Protein AF-A0A2E3DT55-F1 (afdb_monomer_lit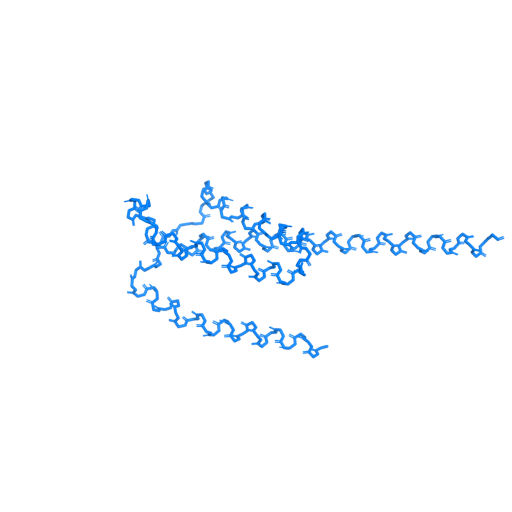e)

Sequence (139 aa):
MHNFHTHITKLLFVFFLIQPHLLYSQQNNIIIKDNWDQTTDKLAHSTTSFGIYYTLRYFEFSRFESLLTATVIGLSYEIYQINDPREKDSDFKGISIQDMGYNSLGILIAYGLDQIITATKSNFKQTSNKRNRQKDLNS

Structure (mmCIF, N/CA/C/O backbone):
data_AF-A0A2E3DT55-F1
#
_entry.id   AF-A0A2E3DT55-F1
#
loop_
_atom_site.group_PDB
_atom_site.id
_atom_site.type_symbol
_atom_site.label_atom_id
_atom_site.label_alt_id
_atom_site.label_comp_id
_atom_site.label_asym_id
_atom_site.label_entity_id
_atom_site.label_seq_id
_atom_site.pdbx_PDB_ins_code
_atom_site.Cartn_x
_atom_site.Cartn_y
_atom_site.Cartn_z
_atom_site.occupancy
_atom_site.B_iso_or_equiv
_atom_site.auth_seq_id
_atom_site.auth_comp_id
_atom_site.auth_asym_id
_atom_site.auth_atom_id
_atom_site.pdbx_PDB_model_num
ATOM 1 N N . MET A 1 1 ? 3.439 -11.299 24.540 1.00 50.81 1 MET A N 1
ATOM 2 C CA . MET A 1 1 ? 4.801 -11.256 23.952 1.00 50.81 1 MET A CA 1
ATOM 3 C C . MET A 1 1 ? 5.076 -12.386 22.958 1.00 50.81 1 MET A C 1
ATOM 5 O O . MET A 1 1 ? 5.762 -12.124 21.982 1.00 50.81 1 MET A O 1
ATOM 9 N N . HIS A 1 2 ? 4.516 -13.593 23.130 1.00 50.28 2 HIS A N 1
ATOM 10 C CA . HIS A 1 2 ? 4.772 -14.731 22.230 1.00 50.28 2 HIS A CA 1
ATOM 11 C C . HIS A 1 2 ? 4.418 -14.449 20.752 1.00 50.28 2 HIS A C 1
ATOM 13 O O . HIS A 1 2 ? 5.276 -14.586 19.889 1.00 50.28 2 HIS A O 1
ATOM 19 N N . ASN A 1 3 ? 3.224 -13.908 20.472 1.00 58.19 3 ASN A N 1
ATOM 20 C CA . ASN A 1 3 ? 2.792 -13.603 19.097 1.00 58.19 3 ASN A CA 1
ATOM 21 C C . ASN A 1 3 ? 3.658 -12.543 18.398 1.00 58.19 3 ASN A C 1
ATOM 23 O O . ASN A 1 3 ? 3.890 -12.640 17.198 1.00 58.19 3 ASN A O 1
ATOM 27 N N . PHE A 1 4 ? 4.165 -11.552 19.137 1.00 62.06 4 PHE A N 1
ATOM 28 C CA . PHE A 1 4 ? 4.984 -10.472 18.578 1.00 62.06 4 PHE A CA 1
ATOM 29 C C . PHE A 1 4 ? 6.319 -11.000 18.041 1.00 62.06 4 PHE A C 1
ATOM 31 O O . PHE A 1 4 ? 6.699 -10.685 16.916 1.00 62.06 4 PHE A O 1
ATOM 38 N N . HIS A 1 5 ? 6.972 -11.889 18.796 1.00 62.22 5 HIS A N 1
ATOM 39 C CA . HIS A 1 5 ? 8.183 -12.566 18.336 1.00 62.22 5 HIS A CA 1
ATOM 40 C C . HIS A 1 5 ? 7.924 -13.397 17.082 1.00 62.22 5 HIS A C 1
ATOM 42 O O . HIS A 1 5 ? 8.679 -13.285 16.125 1.00 62.22 5 HIS A O 1
ATOM 48 N N . THR A 1 6 ? 6.825 -14.152 17.031 1.00 72.88 6 THR A N 1
ATOM 49 C CA . THR A 1 6 ? 6.491 -14.958 15.849 1.00 72.88 6 THR A CA 1
ATOM 50 C C . THR A 1 6 ? 6.262 -14.097 14.604 1.00 72.88 6 THR A C 1
ATOM 52 O O . THR A 1 6 ? 6.611 -14.512 13.502 1.00 72.88 6 THR A O 1
ATOM 55 N N . HIS A 1 7 ? 5.692 -12.897 14.755 1.00 68.94 7 HIS A N 1
ATOM 56 C CA . HIS A 1 7 ? 5.463 -11.978 13.634 1.00 68.94 7 HIS A CA 1
ATOM 57 C C . HIS A 1 7 ? 6.775 -11.345 13.154 1.00 68.94 7 HIS A C 1
ATOM 59 O O . HIS A 1 7 ? 7.005 -11.277 11.949 1.00 68.94 7 HIS A O 1
ATOM 65 N N . ILE A 1 8 ? 7.671 -10.974 14.077 1.00 76.31 8 ILE A N 1
ATOM 66 C CA . ILE A 1 8 ? 9.018 -10.488 13.740 1.00 76.31 8 ILE A CA 1
ATOM 67 C C . ILE A 1 8 ? 9.829 -11.570 13.029 1.00 76.31 8 ILE A C 1
ATOM 69 O O . ILE A 1 8 ? 10.441 -11.291 12.005 1.00 76.31 8 ILE A O 1
ATOM 73 N N . THR A 1 9 ? 9.812 -12.812 13.517 1.00 77.75 9 THR A N 1
ATOM 74 C CA . THR A 1 9 ? 10.545 -13.912 12.877 1.00 77.75 9 THR A CA 1
ATOM 75 C C . THR A 1 9 ? 10.028 -14.182 11.464 1.00 77.75 9 THR A C 1
ATOM 77 O O . THR A 1 9 ? 10.828 -14.382 10.556 1.00 77.75 9 THR A O 1
ATOM 80 N N . LYS A 1 10 ? 8.706 -14.120 11.245 1.00 72.12 10 LYS A N 1
ATOM 81 C CA . LYS A 1 10 ? 8.110 -14.241 9.905 1.00 72.12 10 LYS A CA 1
ATOM 82 C C . LYS A 1 10 ? 8.519 -13.088 8.984 1.00 72.12 10 LYS A C 1
ATOM 84 O O . LYS A 1 10 ? 8.882 -13.340 7.841 1.00 72.12 10 LYS A O 1
ATOM 89 N N . LEU A 1 11 ? 8.513 -11.848 9.480 1.00 72.94 11 LEU A N 1
ATOM 90 C CA . LEU A 1 11 ? 8.956 -10.675 8.717 1.00 72.94 11 LEU A CA 1
ATOM 91 C C . LEU A 1 11 ? 10.442 -10.749 8.356 1.00 72.94 11 LEU A C 1
ATOM 93 O O . LEU A 1 11 ? 10.802 -10.468 7.218 1.00 72.94 11 LEU A O 1
ATOM 97 N N . LEU A 1 12 ? 11.294 -11.180 9.289 1.00 74.94 12 LEU A N 1
ATOM 98 C CA . LEU A 1 12 ? 12.720 -11.383 9.033 1.00 74.94 12 LEU A CA 1
ATOM 99 C C . LEU A 1 12 ? 12.952 -12.494 8.010 1.00 74.94 12 LEU A C 1
ATOM 101 O O . LEU A 1 12 ? 13.760 -12.322 7.106 1.00 74.94 12 LEU A O 1
ATOM 105 N N . PHE A 1 13 ? 12.223 -13.606 8.105 1.00 76.19 13 PHE A N 1
ATOM 106 C CA . PHE A 1 13 ? 12.325 -14.695 7.135 1.00 76.19 13 PHE A CA 1
ATOM 107 C C . PHE A 1 13 ? 11.956 -14.235 5.717 1.00 76.19 13 PHE A C 1
ATOM 109 O O . PHE A 1 13 ? 12.692 -14.502 4.771 1.00 76.19 13 PHE A O 1
ATOM 116 N N . VAL A 1 14 ? 10.867 -13.473 5.577 1.00 70.94 14 VAL A N 1
ATOM 117 C CA . VAL A 1 14 ? 10.471 -12.864 4.297 1.00 70.94 14 VAL A CA 1
ATOM 118 C C . VAL A 1 14 ? 11.529 -11.868 3.812 1.0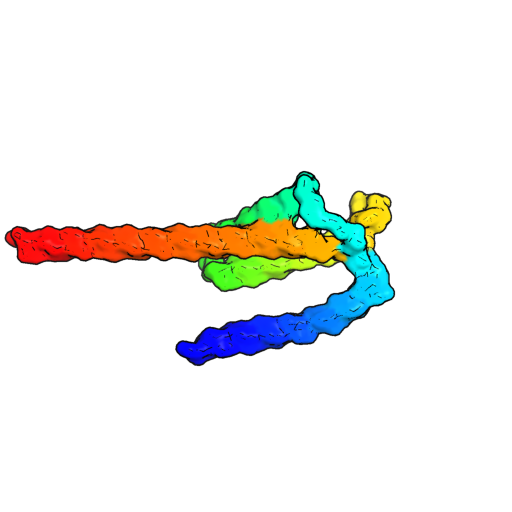0 70.94 14 VAL A C 1
ATOM 120 O O . VAL A 1 14 ? 11.922 -11.919 2.651 1.00 70.94 14 VAL A O 1
ATOM 123 N N . PHE A 1 15 ? 12.058 -11.016 4.694 1.00 71.94 15 PHE A N 1
ATOM 124 C CA . PHE A 1 15 ? 13.120 -10.066 4.357 1.00 71.94 15 PHE A CA 1
ATOM 125 C C . PHE A 1 15 ? 14.374 -10.771 3.817 1.00 71.94 15 PHE A C 1
ATOM 127 O O . PHE A 1 15 ? 14.867 -10.407 2.752 1.00 71.94 15 PHE A O 1
ATOM 134 N N . PHE A 1 16 ? 14.858 -11.816 4.498 1.00 70.19 16 PHE A N 1
ATOM 135 C CA . PHE A 1 16 ? 16.045 -12.570 4.080 1.00 70.19 16 PHE A CA 1
ATOM 136 C C . PHE A 1 16 ? 15.837 -13.379 2.797 1.00 70.19 16 PHE A C 1
ATOM 138 O O . PHE A 1 16 ? 16.793 -13.554 2.048 1.00 70.19 16 PHE A O 1
ATOM 145 N N . LEU A 1 17 ? 14.613 -13.830 2.505 1.00 69.75 17 LEU A N 1
ATOM 146 C CA . LEU A 1 17 ? 14.302 -14.457 1.219 1.00 69.75 17 LEU A CA 1
ATOM 147 C C . LEU A 1 17 ? 14.339 -13.459 0.056 1.00 69.75 17 LEU A C 1
ATOM 149 O O . LEU A 1 17 ? 14.705 -13.837 -1.048 1.00 69.75 17 LEU A O 1
ATOM 153 N N . ILE A 1 18 ? 13.994 -12.190 0.288 1.00 65.19 18 ILE A N 1
ATOM 154 C CA . ILE A 1 18 ? 13.905 -11.172 -0.772 1.00 65.19 18 ILE A CA 1
ATOM 155 C C . ILE A 1 18 ? 15.287 -10.592 -1.143 1.00 65.19 18 ILE A C 1
ATOM 157 O O . ILE A 1 18 ? 15.520 -10.258 -2.305 1.00 65.19 18 ILE A O 1
ATOM 161 N N . GLN A 1 19 ? 16.232 -10.507 -0.196 1.00 62.16 19 GLN A N 1
ATOM 162 C CA . GLN A 1 19 ? 17.553 -9.882 -0.412 1.00 62.16 19 GLN A CA 1
ATOM 163 C C . GLN A 1 19 ? 18.387 -10.478 -1.575 1.00 62.16 19 GLN A C 1
ATOM 165 O O . GLN A 1 19 ? 18.903 -9.702 -2.382 1.00 62.16 19 GLN A O 1
ATOM 170 N N . PRO A 1 20 ? 18.522 -11.811 -1.736 1.00 62.25 20 PRO A N 1
ATOM 171 C CA . PRO A 1 20 ? 19.306 -12.392 -2.831 1.00 62.25 20 PRO A CA 1
ATOM 172 C C . PRO A 1 20 ? 18.693 -12.103 -4.208 1.00 62.25 20 PRO A C 1
ATOM 174 O O . PRO A 1 20 ? 19.414 -11.890 -5.182 1.00 62.25 20 PRO A O 1
ATOM 177 N N . HIS A 1 21 ? 17.360 -12.058 -4.285 1.00 63.69 21 HIS A N 1
ATOM 178 C CA . HIS A 1 21 ? 16.635 -11.771 -5.521 1.00 63.69 21 HIS A CA 1
ATOM 179 C C . HIS A 1 21 ? 16.768 -10.303 -5.944 1.00 63.69 21 HIS A C 1
ATOM 181 O O . HIS A 1 21 ? 16.862 -10.031 -7.139 1.00 63.69 21 HIS A O 1
ATOM 187 N N . LEU A 1 22 ? 16.857 -9.369 -4.989 1.00 59.31 22 LEU A N 1
ATOM 188 C CA . LEU A 1 22 ? 17.147 -7.956 -5.269 1.00 59.31 22 LEU A CA 1
ATOM 189 C C . LEU A 1 22 ? 18.538 -7.768 -5.890 1.00 59.31 22 LEU A C 1
ATOM 191 O O . LEU A 1 22 ? 18.662 -7.088 -6.905 1.00 59.31 22 LEU A O 1
ATOM 195 N N . LEU A 1 23 ? 19.564 -8.417 -5.331 1.00 59.06 23 LEU A N 1
ATOM 196 C CA . LEU A 1 23 ? 20.933 -8.377 -5.867 1.00 59.06 23 LEU A CA 1
ATOM 197 C C . LEU A 1 23 ? 21.013 -8.952 -7.289 1.00 59.06 23 LEU A C 1
ATOM 199 O O . LEU A 1 23 ? 21.611 -8.337 -8.171 1.00 59.06 23 LEU A O 1
ATOM 203 N N . TYR A 1 24 ? 20.359 -10.092 -7.531 1.00 63.59 24 TYR A N 1
ATOM 204 C CA . TYR A 1 24 ? 20.273 -10.692 -8.867 1.00 63.59 24 TYR A CA 1
ATOM 205 C C . TYR A 1 24 ? 19.536 -9.787 -9.868 1.00 63.59 24 TYR A C 1
ATOM 207 O O . TYR A 1 24 ? 19.940 -9.665 -11.024 1.00 63.59 24 TYR A O 1
ATOM 215 N N . SER A 1 25 ? 18.466 -9.127 -9.424 1.00 59.91 25 SER A N 1
ATOM 216 C CA . SER A 1 25 ? 17.672 -8.205 -10.241 1.00 59.91 25 SER A CA 1
ATOM 217 C C . SER A 1 25 ? 18.476 -6.962 -10.648 1.00 59.91 25 SER A C 1
ATOM 219 O O . SER A 1 25 ? 18.514 -6.582 -11.820 1.00 59.91 25 SER A O 1
ATOM 221 N N . GLN A 1 26 ? 19.225 -6.387 -9.704 1.00 58.34 26 GLN A N 1
ATOM 222 C CA . GLN A 1 26 ? 20.069 -5.216 -9.942 1.00 58.34 26 GLN A CA 1
ATOM 223 C C . GLN A 1 26 ? 21.188 -5.490 -10.959 1.00 58.34 26 GLN A C 1
ATOM 225 O O . GLN A 1 26 ? 21.504 -4.634 -11.781 1.00 58.34 26 GLN A O 1
ATOM 230 N N . GLN A 1 27 ? 21.760 -6.697 -10.943 1.00 59.22 27 GLN A N 1
ATOM 231 C CA . GLN A 1 27 ? 22.846 -7.088 -11.845 1.00 59.22 27 GLN A CA 1
ATOM 232 C C . GLN A 1 27 ? 22.391 -7.269 -13.308 1.00 59.22 27 GLN A C 1
ATOM 234 O O . GLN A 1 27 ? 23.216 -7.196 -14.215 1.00 59.22 27 GLN A O 1
ATOM 239 N N . ASN A 1 28 ? 21.088 -7.455 -13.544 1.00 63.25 28 ASN A N 1
ATOM 240 C CA . ASN A 1 28 ? 20.491 -7.631 -14.872 1.00 63.25 28 ASN A CA 1
ATOM 241 C C . ASN A 1 28 ? 19.835 -6.347 -15.426 1.00 63.25 28 ASN A C 1
ATOM 243 O O . ASN A 1 28 ? 19.049 -6.432 -16.365 1.00 63.25 28 ASN A O 1
ATOM 247 N N . ASN A 1 29 ? 20.130 -5.167 -14.854 1.00 62.84 29 ASN A N 1
ATOM 248 C CA . ASN A 1 29 ? 19.485 -3.882 -15.187 1.00 62.84 29 ASN A CA 1
ATOM 249 C C . ASN A 1 29 ? 17.950 -3.904 -15.071 1.00 62.84 29 ASN A C 1
ATOM 251 O O . ASN A 1 29 ? 17.265 -3.129 -15.730 1.00 62.84 29 ASN A O 1
ATOM 255 N N . ILE A 1 30 ? 17.402 -4.779 -14.224 1.00 69.44 30 ILE A N 1
ATOM 256 C CA . ILE A 1 30 ? 15.961 -4.819 -13.954 1.00 69.44 30 ILE A CA 1
ATOM 257 C C . ILE A 1 30 ? 15.569 -3.655 -13.039 1.00 69.44 30 ILE A C 1
ATOM 259 O O . ILE A 1 30 ? 14.425 -3.235 -13.061 1.00 69.44 30 ILE A O 1
ATOM 263 N N . ILE A 1 31 ? 16.497 -3.110 -12.245 1.00 71.56 31 ILE A N 1
ATOM 264 C CA . ILE A 1 31 ? 16.256 -1.916 -11.428 1.00 71.56 31 ILE A CA 1
ATOM 265 C C . ILE A 1 31 ? 16.679 -0.678 -12.215 1.00 71.56 31 ILE A C 1
ATOM 267 O O . ILE A 1 31 ? 17.858 -0.530 -12.546 1.00 71.56 31 ILE A O 1
ATOM 271 N N . ILE A 1 32 ? 15.731 0.221 -12.470 1.00 76.00 32 ILE A N 1
ATOM 272 C CA . ILE A 1 32 ? 15.979 1.483 -13.173 1.00 76.00 32 ILE A CA 1
ATOM 273 C C . ILE A 1 32 ? 16.271 2.615 -12.191 1.00 76.00 32 ILE A C 1
ATOM 275 O O . ILE A 1 32 ? 15.838 2.611 -11.036 1.00 76.00 32 ILE A O 1
ATOM 279 N N . LYS A 1 33 ? 17.058 3.591 -12.649 1.00 72.69 33 LYS A N 1
ATOM 280 C CA . LYS A 1 33 ? 17.376 4.778 -11.858 1.00 72.69 33 LYS A CA 1
ATOM 281 C C . LYS A 1 33 ? 16.293 5.826 -12.063 1.00 72.69 33 LYS A C 1
ATOM 283 O O . LYS A 1 33 ? 16.136 6.337 -13.164 1.00 72.69 33 LYS A O 1
ATOM 288 N N . ASP A 1 34 ? 15.665 6.208 -10.966 1.00 78.62 34 ASP A N 1
ATOM 289 C CA . ASP A 1 34 ? 14.635 7.237 -10.928 1.00 78.62 34 ASP A CA 1
ATOM 290 C C . ASP A 1 34 ? 14.937 8.270 -9.823 1.00 78.62 34 ASP A C 1
ATOM 292 O O . ASP A 1 34 ? 15.948 8.170 -9.110 1.00 78.62 34 ASP A O 1
ATOM 296 N N . ASN A 1 35 ? 14.096 9.287 -9.673 1.00 86.81 35 ASN A N 1
ATOM 297 C CA . ASN A 1 35 ? 14.194 10.303 -8.635 1.00 86.81 35 ASN A CA 1
ATOM 298 C C . ASN A 1 35 ? 12.947 10.314 -7.733 1.00 86.81 35 ASN A C 1
ATOM 300 O O . ASN A 1 35 ? 11.938 9.665 -7.993 1.00 86.81 35 ASN A O 1
ATOM 304 N N . TRP A 1 36 ? 13.053 11.013 -6.606 1.00 89.19 36 TRP A N 1
ATOM 305 C CA . TRP A 1 36 ? 11.966 11.110 -5.629 1.00 89.19 36 TRP A CA 1
ATOM 306 C C . TRP A 1 36 ? 11.011 12.274 -5.914 1.00 89.19 36 TRP A C 1
ATOM 308 O O . TRP A 1 36 ? 10.140 12.550 -5.083 1.00 89.19 36 TRP A O 1
ATOM 318 N N . ASP A 1 37 ? 11.169 12.961 -7.048 1.00 92.19 37 ASP A N 1
ATOM 319 C CA . ASP A 1 37 ? 10.349 14.116 -7.379 1.00 92.19 37 ASP A CA 1
ATOM 320 C C . ASP A 1 37 ? 8.893 13.678 -7.516 1.00 92.19 37 ASP A C 1
ATOM 322 O O . ASP A 1 37 ? 8.561 12.625 -8.064 1.00 92.19 37 ASP A O 1
ATOM 326 N N . GLN A 1 38 ? 7.997 14.491 -6.972 1.00 88.44 38 GLN A N 1
ATOM 327 C CA . GLN A 1 38 ? 6.583 14.165 -6.942 1.00 88.44 38 GLN A CA 1
ATOM 328 C C . GLN A 1 38 ? 5.973 14.370 -8.334 1.00 88.44 38 GLN A C 1
ATOM 330 O O . GLN A 1 38 ? 5.546 15.469 -8.688 1.00 88.44 38 GLN A O 1
ATOM 335 N N . THR A 1 39 ? 5.922 13.299 -9.121 1.00 91.50 39 THR A N 1
ATOM 336 C CA . THR A 1 39 ? 5.248 13.259 -10.423 1.00 91.50 39 THR A CA 1
ATOM 337 C C . THR A 1 39 ? 3.844 12.660 -10.300 1.00 91.50 39 THR A C 1
ATOM 339 O O . THR A 1 39 ? 3.466 12.101 -9.267 1.00 91.50 39 THR A O 1
ATOM 342 N N . THR A 1 40 ? 3.042 12.771 -11.365 1.00 90.69 40 THR A N 1
ATOM 343 C CA . THR A 1 40 ? 1.720 12.124 -11.446 1.00 90.69 40 THR A CA 1
ATOM 344 C C . THR A 1 40 ? 1.812 10.613 -11.241 1.00 90.69 40 THR A C 1
ATOM 346 O O . THR A 1 40 ? 0.962 10.033 -10.575 1.00 90.69 40 THR A O 1
ATOM 349 N N . ASP A 1 41 ? 2.862 10.003 -11.779 1.00 87.44 41 ASP A N 1
ATOM 350 C CA . ASP A 1 41 ? 3.167 8.583 -11.650 1.00 87.44 41 ASP A CA 1
ATOM 351 C C . ASP A 1 41 ? 3.425 8.197 -10.180 1.00 87.44 41 ASP A C 1
ATOM 353 O O . ASP A 1 41 ? 2.682 7.403 -9.599 1.00 87.44 41 ASP A O 1
ATOM 357 N N . LYS A 1 42 ? 4.333 8.907 -9.493 1.00 91.19 42 LYS A N 1
ATOM 358 C CA . LYS A 1 42 ? 4.600 8.698 -8.055 1.00 91.19 42 LYS A CA 1
ATOM 359 C C . LYS A 1 42 ? 3.362 8.887 -7.178 1.00 91.19 42 LYS A C 1
ATOM 361 O O . LYS A 1 42 ? 3.120 8.141 -6.223 1.00 91.19 42 LYS A O 1
ATOM 366 N N . LEU A 1 43 ? 2.538 9.880 -7.508 1.00 94.50 43 LEU A N 1
ATOM 367 C CA . LEU A 1 43 ? 1.257 10.090 -6.840 1.00 94.50 43 LEU A CA 1
ATOM 368 C C . LEU A 1 43 ? 0.282 8.936 -7.082 1.00 94.50 43 LEU A C 1
ATOM 370 O O . LEU A 1 43 ? -0.417 8.542 -6.145 1.00 94.50 43 LEU A O 1
ATOM 374 N N . ALA A 1 44 ? 0.235 8.377 -8.291 1.00 93.44 44 ALA A N 1
ATOM 375 C CA . ALA A 1 44 ? -0.609 7.232 -8.610 1.00 93.44 44 ALA A CA 1
ATOM 376 C C . ALA A 1 44 ? -0.208 5.996 -7.792 1.00 93.44 44 ALA A C 1
ATOM 378 O O . ALA A 1 44 ? -1.088 5.373 -7.197 1.00 93.44 44 ALA A O 1
ATOM 379 N N . HIS A 1 45 ? 1.089 5.705 -7.655 1.00 94.31 45 HIS A N 1
ATOM 380 C CA . HIS A 1 45 ? 1.595 4.616 -6.808 1.00 94.31 45 HIS A CA 1
ATOM 381 C C . HIS A 1 45 ? 1.144 4.753 -5.347 1.00 94.31 45 HIS A C 1
ATOM 383 O O . HIS A 1 45 ? 0.542 3.841 -4.767 1.00 94.31 45 HIS A O 1
ATOM 389 N N . SER A 1 46 ? 1.344 5.934 -4.758 1.00 96.62 46 SER A N 1
ATOM 390 C CA . SER A 1 46 ? 0.948 6.195 -3.370 1.00 96.62 46 SER A CA 1
ATOM 391 C C . SER A 1 46 ? -0.568 6.150 -3.164 1.00 96.62 46 SER A C 1
ATOM 393 O O . SER A 1 46 ? -1.062 5.457 -2.272 1.00 96.62 46 SER A O 1
ATOM 395 N N . THR A 1 47 ? -1.337 6.838 -4.009 1.00 97.50 47 THR A N 1
ATOM 396 C CA . THR A 1 47 ? -2.800 6.921 -3.858 1.00 97.50 47 THR A CA 1
ATOM 397 C C . THR A 1 47 ? -3.501 5.598 -4.158 1.00 97.50 47 THR A C 1
ATOM 399 O O . THR A 1 47 ? -4.421 5.217 -3.431 1.00 97.50 47 THR A O 1
ATOM 402 N N . THR A 1 48 ? -3.041 4.854 -5.164 1.00 97.25 48 THR A N 1
ATOM 403 C CA . THR A 1 48 ? -3.576 3.525 -5.488 1.00 97.25 48 THR A CA 1
ATOM 404 C C . THR A 1 48 ? -3.297 2.552 -4.352 1.00 97.25 48 THR A C 1
ATOM 406 O O . THR A 1 48 ? -4.216 1.895 -3.866 1.00 97.25 48 THR A O 1
ATOM 409 N N . SER A 1 49 ? -2.063 2.517 -3.845 1.00 97.38 49 SER A N 1
ATOM 410 C CA . SER A 1 49 ? -1.689 1.631 -2.740 1.00 97.38 49 SER A CA 1
ATOM 411 C C . SER A 1 49 ? -2.416 1.976 -1.431 1.00 97.38 49 SER A C 1
ATOM 413 O O . SER A 1 49 ? -2.849 1.079 -0.700 1.00 97.38 49 SER A O 1
ATOM 415 N N . PHE A 1 50 ? -2.655 3.266 -1.170 1.00 98.44 50 PHE A N 1
ATOM 416 C CA . PHE A 1 50 ? -3.535 3.732 -0.092 1.00 98.44 50 PHE A CA 1
ATOM 417 C C . PHE A 1 50 ? -4.971 3.200 -0.252 1.00 98.44 50 PHE A C 1
ATOM 419 O O . PHE A 1 50 ? -5.565 2.685 0.700 1.00 98.44 50 PHE A O 1
ATOM 426 N N . GLY A 1 51 ? -5.536 3.302 -1.458 1.00 98.25 51 GLY A N 1
ATOM 427 C CA . GLY A 1 51 ? -6.887 2.828 -1.766 1.00 98.25 51 GLY A CA 1
ATOM 428 C C . GLY A 1 51 ? -7.026 1.308 -1.663 1.00 98.25 51 GLY A C 1
ATOM 429 O O . GLY A 1 51 ? -8.012 0.817 -1.107 1.00 98.25 51 GLY A O 1
ATOM 430 N N . ILE A 1 52 ? -6.023 0.557 -2.125 1.00 98.19 52 ILE A N 1
ATOM 431 C CA . ILE A 1 52 ? -5.974 -0.907 -2.015 1.00 98.19 52 ILE A CA 1
ATOM 432 C C . ILE A 1 52 ? -6.036 -1.330 -0.546 1.00 98.19 52 ILE A C 1
ATOM 434 O O . ILE A 1 52 ? -6.844 -2.194 -0.202 1.00 98.19 52 ILE A O 1
ATOM 438 N N . TYR A 1 53 ? -5.259 -0.690 0.337 1.00 98.44 53 TYR A N 1
ATOM 439 C CA . TYR A 1 53 ? -5.318 -0.974 1.773 1.00 98.44 53 TYR A CA 1
ATOM 440 C C . TYR A 1 53 ? -6.749 -0.844 2.316 1.00 98.44 53 TYR A C 1
ATOM 442 O O . TYR A 1 53 ? -7.263 -1.770 2.944 1.00 98.44 53 TYR A O 1
ATOM 450 N N . TYR A 1 54 ? -7.428 0.277 2.051 1.00 98.31 54 TYR A N 1
ATOM 451 C CA . TYR A 1 54 ? -8.789 0.485 2.554 1.00 98.31 54 TYR A CA 1
ATOM 452 C C . TYR A 1 54 ? -9.835 -0.403 1.879 1.00 98.31 54 TYR A C 1
ATOM 454 O O . TYR A 1 54 ? -10.814 -0.778 2.523 1.00 98.31 54 TYR A O 1
ATOM 462 N N . THR A 1 55 ? -9.611 -0.796 0.627 1.00 98.44 55 THR A N 1
ATOM 463 C CA . THR A 1 55 ? -10.445 -1.788 -0.062 1.00 98.44 55 THR A CA 1
ATOM 464 C C . THR A 1 55 ? -10.363 -3.140 0.644 1.00 98.44 55 THR A C 1
ATOM 466 O O . THR A 1 55 ? -11.386 -3.752 0.933 1.00 98.44 55 THR A O 1
ATOM 469 N N . LEU A 1 56 ? -9.164 -3.582 1.027 1.00 98.00 56 LEU A N 1
ATOM 470 C CA . LEU A 1 56 ? -8.986 -4.816 1.801 1.00 98.00 56 LEU A CA 1
ATOM 471 C C . LEU A 1 56 ? -9.655 -4.717 3.178 1.00 98.00 56 LEU A C 1
ATOM 473 O O . LEU A 1 56 ? -10.340 -5.647 3.605 1.00 98.00 56 LEU A O 1
ATOM 477 N N . ARG A 1 57 ? -9.546 -3.558 3.843 1.00 97.00 57 ARG A N 1
ATOM 478 C CA . ARG A 1 57 ? -10.256 -3.296 5.107 1.00 97.00 57 ARG A CA 1
ATOM 479 C C . ARG A 1 57 ? -11.774 -3.333 4.954 1.00 97.00 57 ARG A C 1
ATOM 481 O O . ARG A 1 57 ? -12.445 -3.766 5.889 1.00 97.00 57 ARG A O 1
ATOM 488 N N . TYR A 1 58 ? -12.303 -2.890 3.814 1.00 97.06 58 TYR A N 1
ATOM 489 C CA . TYR A 1 58 ? -13.725 -2.990 3.486 1.00 97.06 58 TYR A CA 1
ATOM 490 C C . TYR A 1 58 ? -14.174 -4.454 3.357 1.00 97.06 58 TYR A C 1
ATOM 492 O O . TYR A 1 58 ? -15.230 -4.802 3.871 1.00 97.06 58 TYR A O 1
ATOM 500 N N . PHE A 1 59 ? -13.337 -5.325 2.785 1.00 97.56 59 PHE A N 1
ATOM 501 C CA . PHE A 1 59 ? -13.562 -6.778 2.718 1.00 97.56 59 PHE A CA 1
ATOM 502 C C . PHE A 1 59 ? -13.147 -7.538 3.990 1.00 97.56 59 PHE A C 1
ATOM 504 O O . PHE A 1 59 ? -12.849 -8.727 3.941 1.00 97.56 59 PHE A O 1
ATOM 511 N N . GLU A 1 60 ? -13.132 -6.856 5.136 1.00 94.81 60 GLU A N 1
ATOM 512 C CA . GLU A 1 60 ? -12.932 -7.443 6.468 1.00 94.81 60 GLU A CA 1
ATOM 513 C C . GLU A 1 60 ? -11.554 -8.077 6.736 1.00 94.81 60 GLU A C 1
ATOM 515 O O . GLU A 1 60 ? -11.353 -8.678 7.793 1.00 94.81 60 GLU A O 1
ATOM 520 N N . PHE A 1 61 ? -10.558 -7.864 5.870 1.00 95.19 61 PHE A N 1
ATOM 521 C CA . PHE A 1 61 ? -9.178 -8.276 6.149 1.00 95.19 61 PHE A CA 1
ATOM 522 C C . PHE A 1 61 ? -8.688 -7.561 7.404 1.00 95.19 61 PHE A C 1
ATOM 524 O O . PHE A 1 61 ? -8.908 -6.357 7.554 1.00 95.19 61 PHE A O 1
ATOM 531 N N . SER A 1 62 ? -7.965 -8.238 8.297 1.00 94.38 62 SER A N 1
ATOM 532 C CA . SER A 1 62 ? -7.344 -7.568 9.444 1.00 94.38 62 SER A CA 1
ATOM 533 C C . SER A 1 62 ? -6.364 -6.480 8.983 1.00 94.38 62 SER A C 1
ATOM 535 O O . SER A 1 62 ? -5.913 -6.461 7.837 1.00 94.38 62 SER A O 1
ATOM 537 N N . ARG A 1 63 ? -5.996 -5.547 9.872 1.00 92.81 63 ARG A N 1
ATOM 538 C CA . ARG A 1 63 ? -5.058 -4.466 9.508 1.00 92.81 63 ARG A CA 1
ATOM 539 C C . ARG A 1 63 ? -3.721 -4.998 8.998 1.00 92.81 63 ARG A C 1
ATOM 541 O O . ARG A 1 63 ? -3.162 -4.453 8.053 1.00 92.81 63 ARG A O 1
ATOM 548 N N . PHE A 1 64 ? -3.221 -6.063 9.625 1.00 91.50 64 PHE A N 1
ATOM 549 C CA . PHE A 1 64 ? -1.964 -6.684 9.223 1.00 91.50 64 PHE A CA 1
ATOM 550 C C . PHE A 1 64 ? -2.097 -7.407 7.880 1.00 91.50 64 PHE A C 1
ATOM 552 O O . PHE A 1 64 ? -1.243 -7.230 7.020 1.00 91.50 64 PHE A O 1
ATOM 559 N N . GLU A 1 65 ? -3.185 -8.153 7.663 1.00 91.88 65 GLU A N 1
ATOM 560 C CA . GLU A 1 65 ? -3.450 -8.794 6.367 1.00 91.88 65 GLU A CA 1
ATOM 561 C C . GLU A 1 65 ? -3.637 -7.763 5.255 1.00 91.88 65 GLU A C 1
ATOM 563 O O . GLU A 1 65 ? -3.139 -7.968 4.153 1.00 91.88 65 GLU A O 1
ATOM 568 N N . SER A 1 66 ? -4.291 -6.637 5.544 1.00 96.25 66 SER A N 1
ATOM 569 C CA . SER A 1 66 ? -4.479 -5.544 4.586 1.00 96.25 66 SER A CA 1
ATOM 570 C C . SER A 1 66 ? -3.148 -4.897 4.217 1.00 96.25 66 SER A C 1
ATOM 572 O O . SER A 1 66 ? -2.869 -4.697 3.041 1.00 96.25 66 SER A O 1
ATOM 574 N N . LEU A 1 67 ? -2.292 -4.625 5.209 1.00 94.75 67 LEU A N 1
ATOM 575 C CA . LEU A 1 67 ? -0.945 -4.097 4.992 1.00 94.75 67 LEU A CA 1
ATOM 576 C C . LEU A 1 67 ? -0.100 -5.060 4.154 1.00 94.75 67 LEU A C 1
ATOM 578 O O . LEU A 1 67 ? 0.503 -4.647 3.165 1.00 94.75 67 LEU A O 1
ATOM 582 N N . LEU A 1 68 ? -0.079 -6.343 4.526 1.00 93.69 68 LEU A N 1
ATOM 583 C CA . LEU A 1 68 ? 0.706 -7.357 3.828 1.00 93.69 68 LEU A CA 1
ATOM 584 C C . LEU A 1 68 ? 0.208 -7.552 2.393 1.00 93.69 68 LEU A C 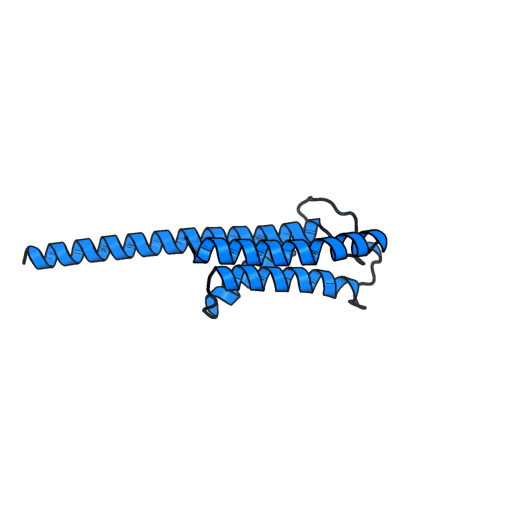1
ATOM 586 O O . LEU A 1 68 ? 1.004 -7.529 1.461 1.00 93.69 68 LEU A O 1
ATOM 590 N N . THR A 1 69 ? -1.103 -7.697 2.209 1.00 91.31 69 THR A N 1
ATOM 591 C CA . THR A 1 69 ? -1.704 -7.943 0.892 1.00 91.31 69 THR A CA 1
ATOM 592 C C . THR A 1 69 ? -1.547 -6.731 -0.022 1.00 91.31 69 THR A C 1
ATOM 594 O O . THR A 1 69 ? -1.156 -6.901 -1.171 1.00 91.31 69 THR A O 1
ATOM 597 N N . ALA A 1 70 ? -1.751 -5.506 0.479 1.00 95.50 70 ALA A N 1
ATOM 598 C CA . ALA A 1 70 ? -1.497 -4.291 -0.296 1.00 95.50 70 ALA A CA 1
ATOM 599 C C . ALA A 1 70 ? -0.024 -4.178 -0.717 1.00 95.50 70 ALA A C 1
ATOM 601 O O . ALA A 1 70 ? 0.261 -3.825 -1.858 1.00 95.50 70 ALA A O 1
ATOM 602 N N . THR A 1 71 ? 0.905 -4.548 0.171 1.00 92.75 71 THR A N 1
ATOM 603 C CA . THR A 1 71 ? 2.344 -4.575 -0.141 1.00 92.75 71 THR A CA 1
ATOM 604 C C . THR A 1 71 ? 2.646 -5.583 -1.248 1.00 92.75 71 THR A C 1
ATOM 606 O O . THR A 1 71 ? 3.349 -5.257 -2.200 1.00 92.75 71 THR A O 1
ATOM 609 N N . VAL A 1 72 ? 2.082 -6.792 -1.164 1.00 90.44 72 VAL A N 1
ATOM 610 C CA . VAL A 1 72 ? 2.244 -7.828 -2.196 1.00 90.44 72 VAL A CA 1
ATOM 611 C C . VAL A 1 72 ? 1.649 -7.382 -3.532 1.00 90.44 72 VAL A C 1
ATOM 613 O O . VAL A 1 72 ? 2.284 -7.598 -4.560 1.00 90.44 72 VAL A O 1
ATOM 616 N N . ILE A 1 73 ? 0.475 -6.743 -3.539 1.00 91.88 73 ILE A N 1
ATOM 617 C CA . ILE A 1 73 ? -0.148 -6.227 -4.767 1.00 91.88 73 ILE A CA 1
ATOM 618 C C . ILE A 1 73 ? 0.724 -5.138 -5.399 1.00 91.88 73 ILE A C 1
ATOM 620 O O . ILE A 1 73 ? 1.018 -5.241 -6.586 1.00 91.88 73 ILE A O 1
ATOM 624 N N . GLY A 1 74 ? 1.183 -4.151 -4.618 1.00 89.06 74 GLY A N 1
ATOM 625 C CA . GLY A 1 74 ? 2.070 -3.092 -5.113 1.00 89.06 74 GLY A CA 1
ATOM 626 C C . GLY A 1 74 ? 3.352 -3.663 -5.721 1.00 89.06 74 GLY A C 1
ATOM 627 O O . GLY A 1 74 ? 3.666 -3.379 -6.867 1.00 89.06 74 GLY A O 1
ATOM 628 N N . LEU A 1 75 ? 4.027 -4.572 -5.008 1.00 86.69 75 LEU A N 1
ATOM 629 C CA . LEU A 1 75 ? 5.211 -5.281 -5.514 1.00 86.69 75 LEU A CA 1
ATOM 630 C C . LEU A 1 75 ? 4.937 -6.072 -6.799 1.00 86.69 75 LEU A C 1
ATOM 632 O O . LEU A 1 75 ? 5.744 -6.061 -7.724 1.00 86.69 75 LEU A O 1
ATOM 636 N N . SER A 1 76 ? 3.812 -6.786 -6.847 1.00 84.62 76 SER A N 1
ATOM 637 C CA . SER A 1 76 ? 3.448 -7.605 -8.008 1.00 84.62 76 SER A CA 1
ATOM 638 C C . SER A 1 76 ? 3.164 -6.743 -9.233 1.00 84.62 76 SER A C 1
ATOM 640 O O . SER A 1 76 ? 3.446 -7.173 -10.348 1.00 84.62 76 SER A O 1
ATOM 642 N N . TYR A 1 77 ? 2.630 -5.536 -9.033 1.00 85.44 77 TYR A N 1
ATOM 643 C CA . TYR A 1 77 ? 2.375 -4.587 -10.108 1.00 85.44 77 TYR A CA 1
ATOM 644 C C . TYR A 1 77 ? 3.679 -4.076 -10.737 1.00 85.44 77 TYR A C 1
ATOM 646 O O . TYR A 1 77 ? 3.811 -4.153 -11.955 1.00 85.44 77 TYR A O 1
ATOM 654 N N . GLU A 1 78 ? 4.676 -3.700 -9.926 1.00 81.25 78 GLU A N 1
ATOM 655 C CA . GLU A 1 78 ? 6.008 -3.307 -10.429 1.00 81.25 78 GLU A CA 1
ATOM 656 C C . GLU A 1 78 ? 6.662 -4.429 -11.253 1.00 81.25 78 GLU A C 1
ATOM 658 O O . GLU A 1 78 ? 7.224 -4.208 -12.323 1.00 81.25 78 GLU A O 1
ATOM 663 N N . ILE A 1 79 ? 6.560 -5.677 -10.777 1.00 79.94 79 ILE A N 1
ATOM 664 C CA . ILE A 1 79 ? 7.097 -6.846 -11.492 1.00 79.94 79 ILE A CA 1
ATOM 665 C C . ILE A 1 79 ? 6.341 -7.085 -12.805 1.00 79.94 79 ILE A C 1
ATOM 667 O O . ILE A 1 79 ? 6.938 -7.470 -13.816 1.00 79.94 79 ILE A O 1
ATOM 671 N N . TYR A 1 80 ? 5.022 -6.893 -12.793 1.00 79.00 80 TYR A N 1
ATOM 672 C CA . TYR A 1 80 ? 4.188 -7.045 -13.977 1.00 79.00 80 TYR A CA 1
ATOM 673 C C . TYR A 1 80 ? 4.541 -6.006 -15.052 1.00 79.00 80 TYR A C 1
ATOM 675 O O . TYR A 1 80 ? 4.670 -6.392 -16.213 1.00 79.00 80 TYR A O 1
AT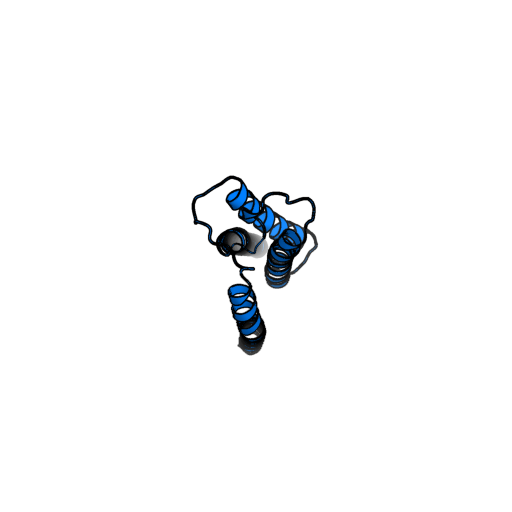OM 683 N N . GLN A 1 81 ? 4.755 -4.737 -14.682 1.00 75.88 81 GLN A N 1
ATOM 684 C CA . GLN A 1 81 ? 5.045 -3.655 -15.634 1.00 75.88 81 GLN A CA 1
ATOM 685 C C . GLN A 1 81 ? 6.287 -3.922 -16.487 1.00 75.88 81 GLN A C 1
ATOM 687 O O . GLN A 1 81 ? 6.235 -3.726 -17.698 1.00 75.88 81 GLN A O 1
ATOM 692 N N . ILE A 1 82 ? 7.341 -4.519 -15.914 1.00 73.69 82 ILE A N 1
ATOM 693 C CA . ILE A 1 82 ? 8.545 -4.921 -16.672 1.00 73.69 82 ILE A CA 1
ATOM 694 C C . ILE A 1 82 ? 8.201 -5.808 -17.879 1.00 73.69 82 ILE A C 1
ATOM 696 O O . ILE A 1 82 ? 8.877 -5.780 -18.909 1.00 73.69 82 ILE A O 1
ATOM 700 N N . ASN A 1 83 ? 7.166 -6.635 -17.736 1.00 69.75 83 ASN A N 1
ATOM 701 C CA . ASN A 1 83 ? 6.760 -7.615 -18.731 1.00 69.75 83 ASN A CA 1
ATOM 702 C C . ASN A 1 83 ? 5.594 -7.128 -19.602 1.00 69.75 83 ASN A C 1
ATOM 704 O O . ASN A 1 83 ? 5.147 -7.887 -20.465 1.00 69.75 83 ASN A O 1
ATOM 708 N N . ASP A 1 84 ? 5.080 -5.908 -19.398 1.00 70.31 84 ASP A N 1
ATOM 709 C CA . ASP A 1 84 ? 3.936 -5.412 -20.157 1.00 70.31 84 ASP A CA 1
ATOM 710 C C . ASP A 1 84 ? 4.366 -5.034 -21.588 1.00 70.31 84 ASP A C 1
ATOM 712 O O . ASP A 1 84 ? 5.109 -4.071 -21.794 1.00 70.31 84 ASP A O 1
ATOM 716 N N . PRO A 1 85 ? 3.882 -5.742 -22.626 1.00 66.06 85 PRO A N 1
ATOM 717 C CA . PRO A 1 85 ? 4.257 -5.458 -24.010 1.00 66.06 85 PRO A CA 1
ATOM 718 C C . PRO A 1 85 ? 3.711 -4.115 -24.524 1.00 66.06 85 PRO A C 1
ATOM 720 O O . PRO A 1 85 ? 4.053 -3.698 -25.634 1.00 66.06 85 PRO A O 1
ATOM 723 N N . ARG A 1 86 ? 2.830 -3.451 -23.763 1.00 67.50 86 ARG A N 1
ATOM 724 C CA . ARG A 1 86 ? 2.250 -2.144 -24.097 1.00 67.50 86 ARG A CA 1
ATOM 725 C C . ARG A 1 86 ? 3.128 -0.983 -23.639 1.00 67.50 86 ARG A C 1
ATOM 727 O O . ARG A 1 86 ? 2.991 0.101 -24.208 1.00 67.50 86 ARG A O 1
ATOM 734 N N . GLU A 1 87 ? 4.036 -1.201 -22.688 1.00 62.84 87 GLU A N 1
ATOM 735 C CA . GLU A 1 87 ? 5.068 -0.224 -22.344 1.00 62.84 87 GLU A CA 1
ATOM 736 C C . GLU A 1 87 ? 6.156 -0.234 -23.427 1.00 62.84 87 GLU A C 1
ATOM 738 O O . GLU A 1 87 ? 7.041 -1.094 -23.501 1.00 62.84 87 GLU A O 1
ATOM 743 N N . LYS A 1 88 ? 6.012 0.708 -24.366 1.00 56.06 88 LYS A N 1
ATOM 744 C CA . LYS A 1 88 ? 6.903 0.864 -25.525 1.00 56.06 88 LYS A CA 1
ATOM 745 C C . LYS A 1 88 ? 8.146 1.690 -25.212 1.00 56.06 88 LYS A C 1
ATOM 747 O O . LYS A 1 88 ? 9.134 1.558 -25.932 1.00 56.06 88 LYS A O 1
ATOM 752 N N . ASP A 1 89 ? 8.096 2.498 -24.162 1.00 57.84 89 ASP A N 1
ATOM 753 C CA . ASP A 1 89 ? 9.216 3.322 -23.736 1.00 57.84 89 ASP A CA 1
ATOM 754 C C . ASP A 1 89 ? 10.212 2.457 -22.957 1.00 57.84 89 ASP A C 1
ATOM 756 O O . ASP A 1 89 ? 9.910 1.896 -21.906 1.00 57.84 89 ASP A O 1
ATOM 760 N N . SER A 1 90 ? 11.421 2.323 -23.506 1.00 54.69 90 SER A N 1
ATOM 761 C CA . SER A 1 90 ? 12.529 1.576 -22.897 1.00 54.69 90 SER A CA 1
ATOM 762 C C . SER A 1 90 ? 12.926 2.100 -21.520 1.00 54.69 90 SER A C 1
ATOM 764 O O . SER A 1 90 ? 13.522 1.359 -20.745 1.00 54.69 90 SER A O 1
ATOM 766 N N . ASP A 1 91 ? 12.577 3.352 -21.226 1.00 54.91 91 ASP A N 1
ATOM 767 C CA . ASP A 1 91 ? 12.923 4.046 -19.989 1.00 54.91 91 ASP A CA 1
ATOM 768 C C . ASP A 1 91 ? 12.075 3.576 -18.791 1.00 54.91 91 ASP A C 1
ATOM 770 O O . ASP 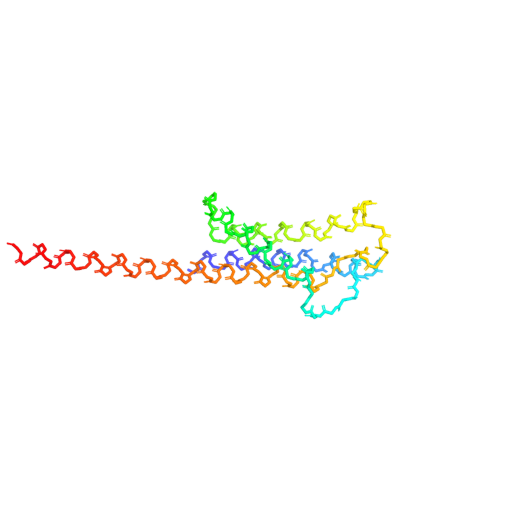A 1 91 ? 12.472 3.796 -17.651 1.00 54.91 91 ASP A O 1
ATOM 774 N N . PHE A 1 92 ? 10.966 2.863 -19.039 1.00 56.31 92 PHE A N 1
ATOM 775 C CA . PHE A 1 92 ? 10.095 2.274 -18.007 1.00 56.31 92 PHE A CA 1
ATOM 776 C C . PHE A 1 92 ? 10.291 0.763 -17.828 1.00 56.31 92 PHE A C 1
ATOM 778 O O . PHE A 1 92 ? 9.685 0.144 -16.958 1.00 56.31 92 PHE A O 1
ATOM 785 N N . LYS A 1 93 ? 11.182 0.136 -18.608 1.00 62.03 93 LYS A N 1
ATOM 786 C CA . LYS A 1 93 ? 11.456 -1.304 -18.494 1.00 62.03 93 LYS A CA 1
ATOM 787 C C . LYS A 1 93 ? 12.369 -1.603 -17.306 1.00 62.03 93 LYS A C 1
ATOM 789 O O . LYS A 1 93 ? 13.549 -1.901 -17.476 1.00 62.03 93 LYS A O 1
ATOM 794 N N . GLY A 1 94 ? 11.799 -1.549 -16.106 1.00 70.88 94 GLY A N 1
ATOM 795 C CA . GLY A 1 94 ? 12.438 -1.960 -14.862 1.00 70.88 94 GLY A CA 1
ATOM 796 C C . GLY A 1 94 ? 11.617 -1.619 -13.618 1.00 70.88 94 GLY A C 1
ATOM 797 O O . GLY A 1 94 ? 10.685 -0.832 -13.669 1.00 70.88 94 GLY A O 1
ATOM 798 N N . ILE A 1 95 ? 11.985 -2.202 -12.479 1.00 79.19 95 ILE A N 1
ATOM 799 C CA . ILE A 1 95 ? 11.464 -1.831 -11.161 1.00 79.19 95 ILE A CA 1
ATOM 800 C C . ILE A 1 95 ? 12.128 -0.525 -10.727 1.00 79.19 95 ILE A C 1
ATOM 802 O O . ILE A 1 95 ? 13.349 -0.471 -10.540 1.00 79.19 95 ILE A O 1
ATOM 806 N N . SER A 1 96 ? 11.322 0.508 -10.506 1.00 86.19 96 SER A N 1
ATOM 807 C CA . SER A 1 96 ? 11.760 1.736 -9.848 1.00 86.19 96 SER A CA 1
ATOM 808 C C . SER A 1 96 ? 11.662 1.576 -8.329 1.00 86.19 96 SER A C 1
ATOM 810 O O . SER A 1 96 ? 10.605 1.298 -7.757 1.00 86.19 96 SER A O 1
ATOM 812 N N . ILE A 1 97 ? 12.784 1.771 -7.630 1.00 84.94 97 ILE A N 1
ATOM 813 C CA . ILE A 1 97 ? 12.808 1.761 -6.154 1.00 84.94 97 ILE A CA 1
ATOM 814 C C . ILE A 1 97 ? 11.943 2.902 -5.600 1.00 84.94 97 ILE A C 1
ATOM 816 O O . ILE A 1 97 ? 11.378 2.798 -4.509 1.00 84.94 97 ILE A O 1
ATOM 820 N N . GLN A 1 98 ? 11.841 3.993 -6.348 1.00 90.06 98 GLN A N 1
ATOM 821 C CA . GLN A 1 98 ? 11.095 5.181 -5.992 1.00 90.06 98 GLN A CA 1
ATOM 822 C C . GLN A 1 98 ? 9.593 4.895 -6.066 1.00 90.06 98 GLN A C 1
ATOM 824 O O . GLN A 1 98 ? 8.894 5.201 -5.102 1.00 90.06 98 GLN A O 1
ATOM 829 N N . ASP A 1 99 ? 9.113 4.199 -7.100 1.00 89.88 99 ASP A N 1
ATOM 830 C CA . ASP A 1 99 ? 7.714 3.739 -7.185 1.00 89.88 99 ASP A CA 1
ATOM 831 C C . ASP A 1 99 ? 7.341 2.780 -6.068 1.00 89.88 99 ASP A C 1
ATOM 833 O O . ASP A 1 99 ? 6.350 2.979 -5.358 1.00 89.88 99 ASP A O 1
ATOM 837 N N . MET A 1 100 ? 8.217 1.815 -5.789 1.00 90.31 100 MET A N 1
ATOM 838 C CA . MET A 1 100 ? 8.087 0.966 -4.607 1.00 90.31 100 MET A CA 1
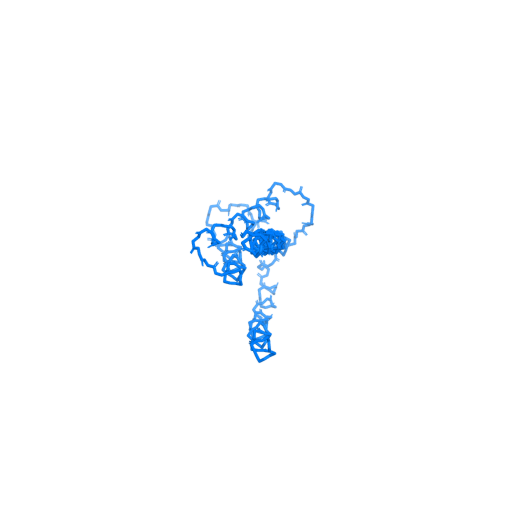ATOM 839 C C . MET A 1 100 ? 8.032 1.771 -3.300 1.00 90.31 100 MET A C 1
ATOM 841 O O . MET A 1 100 ? 7.290 1.425 -2.371 1.00 90.31 100 MET A O 1
ATOM 845 N N . GLY A 1 101 ? 8.803 2.853 -3.220 1.00 91.62 101 GLY A N 1
ATOM 846 C CA . GLY A 1 101 ? 8.793 3.792 -2.109 1.00 91.62 101 GLY A CA 1
ATOM 847 C C . GLY A 1 101 ? 7.455 4.505 -1.950 1.00 91.62 101 GLY A C 1
ATOM 848 O O . GLY A 1 101 ? 6.910 4.538 -0.846 1.00 91.62 101 GLY A O 1
ATOM 849 N N . TYR A 1 102 ? 6.893 5.025 -3.040 1.00 95.25 102 TYR A N 1
ATOM 850 C CA . TYR A 1 102 ? 5.590 5.688 -3.030 1.00 95.25 102 TYR A CA 1
ATOM 851 C C . TYR A 1 102 ? 4.444 4.706 -2.739 1.00 95.25 102 TYR A C 1
ATOM 853 O O . TYR A 1 102 ? 3.577 5.035 -1.927 1.00 95.25 102 TYR A O 1
ATOM 861 N N . ASN A 1 103 ? 4.479 3.478 -3.272 1.00 94.81 103 ASN A N 1
ATOM 862 C CA . ASN A 1 103 ? 3.554 2.403 -2.884 1.00 94.81 103 ASN A CA 1
ATOM 863 C C . ASN A 1 103 ? 3.590 2.171 -1.363 1.00 94.81 103 ASN A C 1
ATOM 865 O O . ASN A 1 103 ? 2.557 2.180 -0.684 1.00 94.81 103 ASN A O 1
ATOM 869 N N . SER A 1 104 ? 4.798 2.025 -0.811 1.00 95.19 104 SER A N 1
ATOM 870 C CA . SER A 1 104 ? 5.012 1.816 0.625 1.00 95.19 104 SER A CA 1
ATOM 871 C C . SER A 1 104 ? 4.509 3.000 1.456 1.00 95.19 104 SER A C 1
ATOM 873 O O . SER A 1 104 ? 3.859 2.799 2.483 1.00 95.19 104 SER A O 1
ATOM 875 N N . LEU A 1 105 ? 4.754 4.233 1.002 1.00 96.56 105 LEU A N 1
ATOM 876 C CA . LEU A 1 105 ? 4.276 5.454 1.650 1.00 96.56 105 LEU A CA 1
ATOM 877 C C . LEU A 1 105 ? 2.744 5.471 1.742 1.00 96.56 105 LEU A C 1
ATOM 879 O O . LEU A 1 105 ? 2.201 5.693 2.826 1.00 96.56 105 LEU A O 1
ATOM 883 N N . GLY A 1 106 ? 2.052 5.174 0.640 1.00 97.31 106 GLY A N 1
ATOM 884 C CA . GLY A 1 106 ? 0.591 5.099 0.597 1.00 97.31 106 GLY A CA 1
ATOM 885 C C . GLY A 1 106 ? 0.016 4.088 1.591 1.00 97.31 106 GLY A C 1
ATOM 886 O O . GLY A 1 106 ? -0.891 4.411 2.362 1.00 97.31 106 GLY A O 1
ATOM 887 N N . ILE A 1 107 ? 0.594 2.882 1.639 1.00 97.88 107 ILE A N 1
ATOM 888 C CA . ILE A 1 107 ? 0.172 1.806 2.555 1.00 97.88 107 ILE A CA 1
ATOM 889 C C . ILE A 1 107 ? 0.405 2.201 4.013 1.00 97.88 107 ILE A C 1
ATOM 891 O O . ILE A 1 107 ? -0.474 2.005 4.854 1.00 97.88 107 ILE A O 1
ATOM 895 N N . LEU A 1 108 ? 1.574 2.762 4.333 1.00 96.69 108 LEU A N 1
ATOM 896 C CA . LEU A 1 108 ? 1.918 3.142 5.703 1.00 96.69 108 LEU A CA 1
ATOM 897 C C . LEU A 1 108 ? 1.042 4.287 6.217 1.00 96.69 108 LEU A C 1
ATOM 899 O O . LEU A 1 108 ? 0.592 4.232 7.365 1.00 96.69 108 LEU A O 1
ATOM 903 N N . ILE A 1 109 ? 0.743 5.284 5.377 1.00 97.88 109 ILE A N 1
ATOM 904 C CA . ILE A 1 109 ? -0.203 6.354 5.720 1.00 97.88 109 ILE A CA 1
ATOM 905 C C . ILE A 1 109 ? -1.595 5.761 5.970 1.00 97.88 109 ILE A C 1
ATOM 907 O O . ILE A 1 109 ? -2.207 6.061 6.997 1.00 97.88 109 ILE A O 1
ATOM 911 N N . ALA A 1 110 ? -2.082 4.883 5.086 1.00 98.12 110 ALA A N 1
ATOM 912 C CA . ALA A 1 110 ? -3.391 4.246 5.233 1.00 98.12 110 ALA A CA 1
ATOM 913 C C . ALA A 1 110 ? -3.493 3.418 6.527 1.00 98.12 110 ALA A C 1
ATOM 915 O O . ALA A 1 110 ? -4.442 3.561 7.303 1.00 98.12 110 ALA A O 1
ATOM 916 N N . TYR A 1 111 ? -2.474 2.605 6.810 1.00 96.75 111 TYR A N 1
ATOM 917 C CA . TYR A 1 111 ? -2.387 1.818 8.037 1.00 96.75 111 TYR A CA 1
ATOM 918 C C . TYR A 1 111 ? -2.352 2.707 9.286 1.00 96.75 111 TYR A C 1
ATOM 920 O O . TYR A 1 111 ? -3.083 2.454 10.246 1.00 96.75 111 TYR A O 1
ATOM 928 N N . GLY A 1 112 ? -1.546 3.774 9.277 1.00 95.12 112 GLY A N 1
ATOM 929 C CA . GLY A 1 112 ? -1.469 4.734 10.379 1.00 95.12 112 GLY A CA 1
ATOM 930 C C . GLY A 1 112 ? -2.813 5.411 10.660 1.00 95.12 112 GLY A C 1
ATOM 931 O O . GLY A 1 112 ? -3.260 5.452 11.809 1.00 95.12 112 GLY A O 1
ATOM 932 N N . LEU A 1 113 ? -3.502 5.874 9.614 1.00 97.62 113 LEU A N 1
ATOM 933 C CA . LEU A 1 113 ? -4.824 6.487 9.742 1.00 97.62 113 LEU A CA 1
ATOM 934 C C . LEU A 1 113 ? -5.874 5.502 10.269 1.00 97.62 113 LEU A C 1
ATOM 936 O O . LEU A 1 113 ? -6.656 5.863 11.144 1.00 97.62 113 LEU A O 1
ATOM 940 N N . ASP A 1 114 ? -5.884 4.250 9.810 1.00 96.25 114 ASP A N 1
ATOM 941 C CA . ASP A 1 114 ? -6.785 3.214 10.336 1.00 96.25 114 ASP A CA 1
ATOM 942 C C . ASP A 1 114 ? -6.556 2.946 11.837 1.00 96.25 114 ASP A C 1
ATOM 944 O O . ASP A 1 114 ? -7.515 2.851 12.616 1.00 96.25 114 ASP A O 1
ATOM 948 N N . GLN A 1 115 ? -5.294 2.902 12.281 1.00 92.25 115 GLN A N 1
ATOM 949 C CA . GLN A 1 115 ? -4.967 2.774 13.705 1.00 92.25 115 GLN A CA 1
ATOM 950 C C . GLN A 1 115 ? -5.522 3.952 14.516 1.00 92.25 115 GLN A C 1
ATOM 952 O O . GLN A 1 115 ? -6.200 3.729 15.523 1.00 92.25 115 GLN A O 1
ATOM 957 N N . ILE A 1 116 ? -5.304 5.189 14.052 1.00 95.56 116 ILE A N 1
ATOM 958 C CA . ILE A 1 116 ? -5.815 6.407 14.704 1.00 95.56 116 ILE A CA 1
ATOM 959 C C . ILE A 1 116 ? -7.346 6.385 14.761 1.00 95.56 116 ILE A C 1
ATOM 961 O O . ILE A 1 116 ? -7.931 6.569 15.829 1.00 95.56 116 ILE A O 1
ATOM 965 N N . ILE A 1 117 ? -8.011 6.107 13.636 1.00 93.94 117 ILE A N 1
ATOM 966 C CA . ILE A 1 117 ? -9.476 6.058 13.547 1.00 93.94 117 ILE A CA 1
ATOM 967 C C . ILE A 1 117 ? -10.035 5.012 14.508 1.00 93.94 117 ILE A C 1
ATOM 969 O O . ILE A 1 117 ? -11.017 5.274 15.210 1.00 93.94 117 ILE A O 1
ATOM 973 N N . THR A 1 118 ? -9.426 3.829 14.565 1.00 91.44 118 THR A N 1
ATOM 974 C CA . THR A 1 118 ? -9.922 2.777 15.448 1.00 91.44 118 THR A CA 1
ATOM 975 C C . THR A 1 118 ? -9.703 3.117 16.920 1.00 91.44 118 THR A C 1
ATOM 977 O O . THR A 1 118 ? -10.628 2.934 17.711 1.00 91.44 118 THR A O 1
ATOM 980 N N . ALA A 1 119 ? -8.534 3.649 17.287 1.00 90.56 119 ALA A N 1
ATOM 981 C CA . ALA A 1 119 ? -8.257 4.083 18.656 1.00 90.56 119 ALA A CA 1
ATOM 982 C C . ALA A 1 119 ? -9.246 5.170 19.113 1.00 90.56 119 ALA A C 1
ATOM 984 O O . ALA A 1 119 ? -9.811 5.100 20.208 1.00 90.56 119 ALA A O 1
ATOM 985 N N . THR A 1 120 ? -9.540 6.137 18.241 1.00 93.44 120 THR A N 1
ATOM 986 C CA . THR A 1 120 ? -10.553 7.161 18.509 1.00 93.44 120 THR A CA 1
ATOM 987 C C . THR A 1 120 ? -11.933 6.524 18.700 1.00 93.44 120 THR A C 1
ATOM 989 O O . THR A 1 120 ? -12.586 6.770 19.716 1.00 93.44 120 THR A O 1
ATOM 992 N N . LYS A 1 121 ? -12.368 5.627 17.801 1.00 89.81 121 LYS A N 1
ATOM 993 C CA . LYS A 1 121 ? -13.661 4.923 17.926 1.00 89.81 121 LYS A CA 1
ATOM 994 C C . LYS A 1 121 ? -13.783 4.118 19.226 1.00 89.81 121 LYS A C 1
ATOM 996 O O . LYS A 1 121 ? -14.842 4.157 19.860 1.00 89.81 121 LYS A O 1
ATOM 1001 N N . SER A 1 122 ? -12.735 3.408 19.652 1.00 88.12 122 SER A N 1
ATOM 1002 C CA . SER A 1 122 ? -12.766 2.640 20.906 1.00 88.12 122 SER A CA 1
ATOM 1003 C C . SER A 1 122 ? -12.897 3.544 22.131 1.00 88.12 122 SER A C 1
ATOM 1005 O O . SER A 1 122 ? -13.715 3.258 23.009 1.00 88.12 122 SER A O 1
ATOM 1007 N N . ASN A 1 123 ? -12.172 4.667 22.158 1.00 88.44 123 ASN A N 1
ATOM 1008 C CA . ASN A 1 123 ? -12.219 5.632 23.260 1.00 88.44 123 ASN A CA 1
ATOM 1009 C C . ASN A 1 123 ? -13.608 6.276 23.391 1.00 88.44 123 ASN A C 1
ATOM 1011 O O . ASN A 1 123 ? -14.149 6.390 24.497 1.00 88.44 123 ASN A O 1
ATOM 1015 N N . PHE A 1 124 ? -14.233 6.632 22.264 1.00 86.69 124 PHE A N 1
ATOM 1016 C CA . PHE A 1 124 ? -15.604 7.149 22.250 1.00 86.69 124 PHE A CA 1
ATOM 1017 C C . PHE A 1 124 ? -16.616 6.120 22.770 1.00 86.69 124 PHE A C 1
ATOM 1019 O O . PHE A 1 124 ? -17.442 6.449 23.627 1.00 86.69 124 PHE A O 1
ATOM 1026 N N . LYS A 1 125 ? -16.529 4.860 22.321 1.00 85.88 125 LYS A N 1
ATOM 1027 C CA . LYS A 1 125 ? -17.424 3.782 22.776 1.00 85.88 125 LYS A CA 1
ATOM 1028 C C . LYS A 1 125 ? -17.294 3.527 24.281 1.00 85.88 125 LYS A C 1
ATOM 1030 O O . LYS A 1 125 ? -18.302 3.380 24.971 1.00 85.88 125 LYS A O 1
ATOM 1035 N N . GLN A 1 126 ? -16.070 3.520 24.809 1.00 83.62 126 GLN A N 1
ATOM 1036 C CA . GLN A 1 126 ? -15.821 3.334 26.241 1.00 83.62 126 GLN A CA 1
ATOM 1037 C C . GLN A 1 126 ? -16.378 4.494 27.077 1.00 83.62 126 GLN A C 1
ATOM 1039 O O . GLN A 1 126 ? -17.015 4.264 28.107 1.00 83.62 126 GLN A O 1
ATOM 1044 N N . THR A 1 127 ? -16.196 5.730 26.608 1.00 83.88 127 THR A N 1
ATOM 1045 C CA . THR A 1 127 ? -16.711 6.937 27.274 1.00 83.88 127 THR A CA 1
ATOM 1046 C C . THR A 1 127 ? -18.241 6.943 27.316 1.00 83.88 127 THR A C 1
ATOM 1048 O O . THR A 1 127 ? -18.832 7.211 28.363 1.00 83.88 127 THR A O 1
ATOM 1051 N N . SER A 1 128 ? -18.891 6.579 26.206 1.00 85.25 128 SER A N 1
ATOM 1052 C CA . SER A 1 128 ? -20.352 6.451 26.125 1.00 85.25 128 SER A CA 1
ATOM 1053 C C . SER A 1 128 ? -20.889 5.385 27.089 1.00 85.25 128 SER A C 1
ATOM 1055 O O . SER A 1 128 ? -21.778 5.670 27.892 1.00 85.25 128 SER A O 1
ATOM 1057 N N . ASN A 1 129 ? -20.280 4.194 27.105 1.00 84.38 129 ASN A N 1
ATOM 1058 C CA . ASN A 1 129 ? -20.679 3.114 28.011 1.00 84.38 129 ASN A CA 1
ATOM 1059 C C . ASN A 1 129 ? -20.526 3.492 29.491 1.00 84.38 129 ASN A C 1
ATOM 1061 O O . ASN A 1 129 ? -21.394 3.160 30.297 1.00 84.38 129 ASN A O 1
ATOM 1065 N N . LYS A 1 130 ? -19.449 4.200 29.861 1.00 82.69 130 LYS A N 1
ATOM 1066 C CA . LYS A 1 130 ? -19.247 4.677 31.239 1.00 82.69 130 LYS A CA 1
ATOM 1067 C C . LYS A 1 130 ? -20.336 5.669 31.651 1.00 82.69 130 LYS A C 1
ATOM 1069 O O . LYS A 1 130 ? -20.863 5.568 32.755 1.00 82.69 130 LYS A O 1
ATOM 1074 N N . ARG A 1 131 ? -20.710 6.585 30.751 1.00 81.25 131 ARG A N 1
ATOM 1075 C CA . ARG A 1 131 ? -21.775 7.567 30.994 1.00 81.25 131 ARG A CA 1
ATOM 1076 C C . ARG A 1 131 ? -23.139 6.906 31.192 1.00 81.25 131 ARG A C 1
ATOM 1078 O O . ARG A 1 131 ? -23.877 7.337 32.069 1.00 81.25 131 ARG A O 1
ATOM 1085 N N . ASN A 1 132 ? -23.463 5.879 30.407 1.00 80.12 132 ASN A N 1
ATOM 1086 C CA . ASN A 1 132 ? -24.740 5.171 30.527 1.00 80.12 132 ASN A CA 1
ATOM 1087 C C . ASN A 1 132 ? -24.830 4.400 31.850 1.00 80.12 132 ASN A C 1
ATOM 1089 O O . ASN A 1 132 ? -25.768 4.621 32.602 1.00 80.12 132 ASN A O 1
ATOM 1093 N N . ARG A 1 133 ? -23.789 3.640 32.220 1.00 79.25 133 ARG A N 1
ATOM 1094 C CA . ARG A 1 133 ? -23.760 2.927 33.513 1.00 79.25 133 ARG A CA 1
ATOM 1095 C C . ARG A 1 133 ? -23.907 3.856 34.717 1.00 79.25 133 ARG A C 1
ATOM 1097 O O . ARG A 1 133 ? -24.510 3.484 35.711 1.00 79.25 133 ARG A O 1
ATOM 1104 N N . GLN A 1 134 ? -23.340 5.059 34.644 1.00 75.94 134 GLN A N 1
ATOM 1105 C CA . GLN A 1 134 ? -23.451 6.028 35.731 1.00 75.94 134 GLN A CA 1
ATOM 1106 C C . GLN A 1 134 ? -24.838 6.679 35.813 1.00 75.94 134 GLN A C 1
ATOM 1108 O O . GLN A 1 134 ? -25.215 7.144 36.881 1.00 75.94 134 GLN A O 1
ATOM 1113 N N . LYS A 1 135 ? -25.608 6.701 34.718 1.00 72.19 135 LYS A N 1
ATOM 1114 C CA . LYS A 1 135 ? -27.027 7.070 34.770 1.00 72.19 135 LYS A CA 1
ATOM 1115 C C . LYS A 1 135 ? -27.856 5.963 35.416 1.00 72.19 135 LYS A C 1
ATOM 1117 O O . LYS A 1 135 ? -28.634 6.280 36.301 1.00 72.19 135 LYS A O 1
ATOM 1122 N N . ASP A 1 136 ? -27.618 4.708 35.039 1.00 79.12 136 ASP A N 1
ATOM 1123 C CA . ASP A 1 136 ? -28.353 3.548 35.569 1.00 79.12 136 ASP A CA 1
ATOM 1124 C C . ASP A 1 136 ? -28.115 3.331 37.076 1.00 79.12 136 ASP A C 1
ATOM 1126 O O . ASP A 1 136 ? -28.981 2.834 37.781 1.00 79.12 136 ASP A O 1
ATOM 1130 N N . LEU A 1 137 ? -26.938 3.708 37.591 1.00 76.12 137 LEU A N 1
ATOM 1131 C CA . LEU A 1 137 ? -26.624 3.653 39.027 1.00 76.12 137 LEU A CA 1
ATOM 1132 C C . LEU A 1 137 ? -27.251 4.797 39.841 1.00 76.12 137 LEU A C 1
ATOM 1134 O O . LEU A 1 137 ? -27.293 4.714 41.065 1.00 76.12 137 LEU A O 1
ATOM 1138 N N . ASN A 1 138 ? -27.677 5.872 39.175 1.00 75.38 138 ASN A N 1
ATOM 1139 C CA . ASN A 1 138 ? -28.234 7.072 39.804 1.00 75.38 138 ASN A CA 1
ATOM 1140 C C . ASN A 1 138 ? -29.760 7.189 39.608 1.00 75.38 138 ASN A C 1
ATOM 1142 O O . ASN A 1 138 ? -30.335 8.205 40.004 1.00 75.38 138 ASN A O 1
ATOM 1146 N N . SER A 1 139 ? -30.387 6.199 38.964 1.00 67.19 139 SER A N 1
ATOM 1147 C CA . SER A 1 139 ? -31.838 6.045 38.790 1.00 67.19 139 SER A CA 1
ATOM 1148 C C . SER A 1 139 ? -32.380 4.981 39.729 1.00 67.19 139 SER A C 1
ATOM 1150 O O . SER A 1 139 ? -33.450 5.222 40.321 1.00 67.19 139 SER A O 1
#

Secondary structure (DSSP, 8-state):
-HHHHHHHHHHHHHHHHHHHHHHHHHHTT-EEP------HHHHHHHHHHHHHHHHHHHTT--HHHHHHHHHHHHHHHHHHHHT-TT---GGGSSEEHHHHHHHHHHHHHHHHHHHHHHHHHHHHHHHHHHHHHHHHT--

pLDDT: mean 81.98, std 13.64, range [50.28, 98.44]

Foldseek 3Di:
DVVVVVVVVVVVVVVVVVVVVVVVCVVVVQEADDDLDDDPLLVCLLQVLLVQLVVVVVVVQPLVRSLVVSLVVSVVVLVVQLVDPPPPDPNSNHRYVSSNVSSNNNSVVSSVVVVVVVVVVVVVVVVVVVVVVVVVVVD

Radius of gyration: 20.78 Å; chains: 1; bounding box: 55×29×65 Å